Protein AF-A0A0V0GGZ7-F1 (afdb_monomer)

Structure (mmCIF, N/CA/C/O backbone):
data_AF-A0A0V0GGZ7-F1
#
_entry.id   AF-A0A0V0GGZ7-F1
#
loop_
_atom_site.group_PDB
_atom_site.id
_atom_site.type_symbol
_atom_site.label_atom_id
_atom_site.label_alt_id
_atom_site.label_comp_id
_atom_site.label_asym_id
_atom_site.label_entity_id
_atom_site.label_seq_id
_atom_site.pdbx_PDB_ins_code
_atom_site.Cartn_x
_atom_site.Cartn_y
_atom_site.Cartn_z
_atom_site.occupancy
_atom_site.B_iso_or_equiv
_atom_site.auth_seq_id
_atom_site.auth_comp_id
_atom_site.auth_asym_id
_atom_site.auth_atom_id
_atom_site.pdbx_PDB_model_num
ATOM 1 N N . GLN A 1 1 ? 13.902 -1.226 2.430 1.00 56.16 1 GLN A N 1
ATOM 2 C CA . GLN A 1 1 ? 13.890 -0.843 3.851 1.00 56.16 1 GLN A CA 1
ATOM 3 C C . GLN A 1 1 ? 12.778 0.151 4.168 1.00 56.16 1 GLN A C 1
ATOM 5 O O . GLN A 1 1 ? 11.926 -0.194 4.966 1.00 56.16 1 GLN A O 1
ATOM 10 N N . GLN A 1 2 ? 12.706 1.330 3.536 1.00 73.81 2 GLN A N 1
ATOM 11 C CA . GLN A 1 2 ? 11.669 2.325 3.877 1.00 73.81 2 GLN A CA 1
ATOM 12 C C . GLN A 1 2 ? 10.241 1.890 3.468 1.00 73.81 2 GLN A C 1
ATOM 14 O O . GLN A 1 2 ? 9.328 1.917 4.287 1.00 73.81 2 GLN A O 1
ATOM 19 N N . LEU A 1 3 ? 10.071 1.318 2.269 1.00 76.62 3 LEU A N 1
ATOM 20 C CA . LEU A 1 3 ? 8.791 0.726 1.840 1.00 76.62 3 LEU A CA 1
ATOM 21 C C . LEU A 1 3 ? 8.315 -0.468 2.667 1.00 76.62 3 LEU A C 1
ATOM 23 O O . LEU A 1 3 ? 7.113 -0.627 2.836 1.00 76.62 3 LEU A O 1
ATOM 27 N N . GLU A 1 4 ? 9.229 -1.301 3.167 1.00 79.19 4 GLU A N 1
ATOM 28 C CA . GLU A 1 4 ? 8.876 -2.441 4.028 1.00 79.19 4 GLU A CA 1
ATOM 29 C C . GLU A 1 4 ? 8.185 -1.946 5.296 1.00 79.19 4 GLU A C 1
ATOM 31 O O . GLU A 1 4 ? 7.095 -2.404 5.629 1.00 79.19 4 GLU A O 1
ATOM 36 N N . LEU A 1 5 ? 8.766 -0.918 5.918 1.00 84.38 5 LEU A N 1
ATOM 37 C CA . LEU A 1 5 ? 8.191 -0.265 7.084 1.00 84.38 5 LEU A CA 1
ATOM 38 C C . LEU A 1 5 ? 6.812 0.332 6.775 1.00 84.38 5 LEU A C 1
ATOM 40 O O . LEU A 1 5 ? 5.898 0.208 7.586 1.00 84.38 5 LEU A O 1
ATOM 44 N N . TYR A 1 6 ? 6.630 0.953 5.605 1.00 84.88 6 TYR A N 1
ATOM 45 C CA . TYR A 1 6 ? 5.317 1.474 5.225 1.00 84.88 6 TYR A CA 1
ATOM 46 C C . TYR A 1 6 ? 4.290 0.354 5.016 1.00 84.88 6 TYR A C 1
ATOM 48 O O . TYR A 1 6 ? 3.176 0.481 5.508 1.00 84.88 6 TYR A O 1
ATOM 56 N N . VAL A 1 7 ? 4.643 -0.762 4.368 1.00 82.88 7 VAL A N 1
ATOM 57 C CA . VAL A 1 7 ? 3.735 -1.916 4.201 1.00 82.88 7 VAL A CA 1
ATOM 58 C C . VAL A 1 7 ? 3.301 -2.494 5.551 1.00 82.88 7 VAL A C 1
ATOM 60 O O . VAL A 1 7 ? 2.134 -2.864 5.703 1.00 82.88 7 VAL A O 1
ATOM 63 N N . GLU A 1 8 ? 4.202 -2.562 6.533 1.00 85.38 8 GLU A N 1
ATOM 64 C CA . GLU A 1 8 ? 3.841 -2.97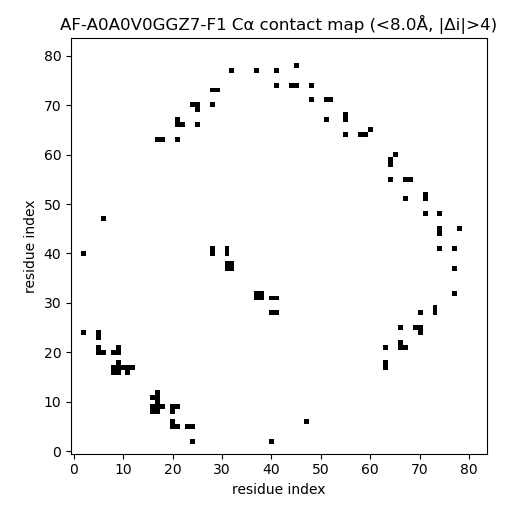5 7.893 1.00 85.38 8 GLU A CA 1
ATOM 65 C C . GLU A 1 8 ? 2.894 -1.966 8.554 1.00 85.38 8 GLU A C 1
ATOM 67 O O . GLU A 1 8 ? 1.868 -2.359 9.101 1.00 85.38 8 GLU A O 1
ATOM 72 N N . ARG A 1 9 ? 3.163 -0.661 8.427 1.00 87.06 9 ARG A N 1
ATOM 73 C CA . ARG A 1 9 ? 2.334 0.382 9.055 1.00 87.06 9 ARG A CA 1
ATOM 74 C C . ARG A 1 9 ? 0.953 0.567 8.435 1.00 87.06 9 ARG A C 1
ATOM 76 O O . ARG A 1 9 ? 0.031 0.966 9.135 1.00 87.06 9 ARG A O 1
ATOM 83 N N . ILE A 1 10 ? 0.781 0.257 7.152 1.00 84.31 10 ILE A N 1
ATOM 84 C CA . ILE A 1 10 ? -0.539 0.263 6.497 1.00 84.31 10 ILE A CA 1
ATOM 85 C C . ILE A 1 10 ? -1.419 -0.882 7.026 1.00 84.31 10 ILE A C 1
ATOM 87 O O . ILE A 1 10 ? -2.641 -0.775 7.011 1.00 84.31 10 ILE A O 1
ATOM 91 N N . GLN A 1 11 ? -0.809 -1.969 7.506 1.00 81.38 11 GLN A N 1
ATOM 92 C CA . GLN A 1 11 ? -1.513 -3.103 8.112 1.00 81.38 11 GLN A CA 1
ATOM 93 C C . GLN A 1 11 ? -1.719 -2.946 9.625 1.00 81.38 11 GLN A C 1
ATOM 95 O O . GLN A 1 11 ? -2.343 -3.809 10.243 1.00 81.38 11 GLN A O 1
ATOM 100 N N . ASP A 1 12 ? -1.206 -1.867 10.220 1.00 84.62 12 ASP A N 1
ATOM 101 C CA . ASP A 1 12 ? -1.379 -1.565 11.638 1.00 84.62 12 ASP A CA 1
ATOM 102 C C . ASP A 1 12 ? -2.849 -1.237 11.954 1.00 84.62 12 ASP A C 1
ATOM 104 O O . ASP A 1 12 ? -3.624 -0.905 11.060 1.00 84.62 12 ASP A O 1
ATOM 108 N N . ALA A 1 13 ? -3.260 -1.333 13.217 1.00 79.44 13 ALA A N 1
ATOM 109 C CA . ALA A 1 13 ? -4.636 -1.037 13.619 1.00 79.44 13 ALA A CA 1
ATOM 110 C C . ALA A 1 13 ? -4.902 0.474 13.750 1.00 79.44 13 ALA A C 1
ATOM 112 O O . ALA A 1 13 ? -6.063 0.887 13.760 1.00 79.44 13 ALA A O 1
ATOM 113 N N . ASP A 1 14 ? -3.847 1.292 13.855 1.00 86.00 14 ASP A N 1
ATOM 114 C CA . ASP A 1 14 ? -3.967 2.736 14.041 1.00 86.00 14 ASP A CA 1
ATOM 115 C C . ASP A 1 14 ? -4.171 3.489 12.705 1.00 86.00 14 ASP A C 1
ATOM 117 O O . ASP A 1 14 ? -3.267 3.527 11.861 1.00 86.00 14 ASP A O 1
ATOM 121 N N . PRO A 1 15 ? -5.327 4.147 12.494 1.00 79.81 15 PRO A N 1
ATOM 122 C CA . PRO A 1 15 ? -5.626 4.839 11.239 1.00 79.81 15 PRO A CA 1
ATOM 123 C C . PRO A 1 15 ? -4.736 6.069 10.996 1.00 79.81 15 PRO A C 1
ATOM 125 O O . PRO A 1 15 ? -4.547 6.473 9.846 1.00 79.81 15 PRO A O 1
ATOM 128 N N . GLY A 1 16 ? -4.166 6.669 12.048 1.00 85.31 16 GLY A N 1
ATOM 129 C CA . GLY A 1 16 ? -3.215 7.773 11.923 1.00 85.31 16 GLY A CA 1
ATOM 130 C C . GLY A 1 16 ? -1.894 7.304 11.316 1.00 85.31 16 GLY A C 1
ATOM 131 O O . GLY A 1 16 ? -1.391 7.910 10.368 1.00 85.31 16 GLY A O 1
ATOM 132 N N . LEU A 1 17 ? -1.372 6.178 11.805 1.00 87.06 17 LEU A N 1
ATOM 133 C CA . LEU A 1 17 ? -0.186 5.518 11.264 1.00 87.06 17 LEU A CA 1
ATOM 134 C C . LEU A 1 17 ? -0.406 5.040 9.828 1.00 87.06 17 LEU A C 1
ATOM 136 O O . LEU A 1 17 ? 0.456 5.274 8.977 1.00 87.06 17 LEU A O 1
ATOM 140 N N . GLN A 1 18 ? -1.561 4.424 9.555 1.00 86.06 18 GLN A N 1
ATOM 141 C CA . GLN A 1 18 ? -1.940 3.990 8.209 1.00 86.06 18 GLN A CA 1
ATOM 142 C C . GLN A 1 18 ? -1.906 5.160 7.226 1.00 86.06 18 GLN A C 1
ATOM 144 O O . GLN A 1 18 ? -1.315 5.040 6.153 1.00 86.06 18 GLN A O 1
ATOM 149 N N . LYS A 1 19 ? -2.485 6.309 7.601 1.00 86.56 19 LYS A N 1
ATOM 150 C CA . LYS A 1 19 ? -2.506 7.508 6.754 1.00 86.56 19 LYS A CA 1
ATOM 151 C C . LYS A 1 19 ? -1.100 7.969 6.389 1.00 86.56 19 LYS A C 1
ATOM 153 O O . LYS A 1 19 ? -0.782 8.096 5.211 1.00 86.56 19 LYS A O 1
ATOM 158 N N . VAL A 1 20 ? -0.251 8.179 7.395 1.00 89.69 20 VAL A N 1
ATOM 159 C CA . VAL A 1 20 ? 1.119 8.678 7.198 1.00 89.69 20 VAL A CA 1
ATOM 160 C C . VAL A 1 20 ? 1.938 7.705 6.348 1.00 89.69 20 VAL A C 1
ATOM 162 O O . VAL A 1 20 ? 2.704 8.129 5.479 1.0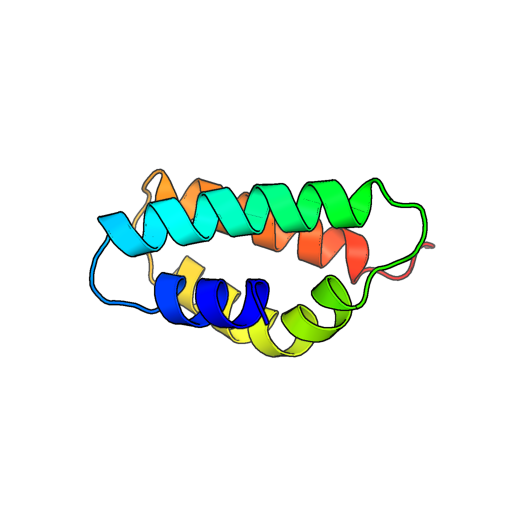0 89.69 20 VAL A O 1
ATOM 165 N N . ALA A 1 21 ? 1.756 6.400 6.565 1.00 89.69 21 ALA A N 1
ATOM 166 C CA . ALA A 1 21 ? 2.428 5.365 5.795 1.00 89.69 21 ALA A CA 1
ATOM 167 C C . ALA A 1 21 ? 1.959 5.325 4.332 1.00 89.69 21 ALA A C 1
ATOM 169 O O . ALA A 1 21 ? 2.798 5.228 3.439 1.00 89.69 21 ALA A O 1
ATOM 170 N N . LEU A 1 22 ? 0.652 5.453 4.077 1.00 87.25 22 LEU A N 1
ATOM 171 C CA . LEU A 1 22 ? 0.091 5.532 2.725 1.00 87.25 22 LEU A CA 1
ATOM 172 C C . LEU A 1 22 ? 0.590 6.771 1.976 1.00 87.25 22 LEU A C 1
ATOM 174 O O . LEU A 1 22 ? 1.050 6.650 0.844 1.00 87.25 22 LEU A O 1
ATOM 178 N N . GLU A 1 23 ? 0.546 7.952 2.596 1.00 89.19 23 GLU A N 1
ATOM 179 C CA . GLU A 1 23 ? 1.005 9.190 1.952 1.00 89.19 23 GLU A CA 1
ATOM 180 C C . GLU A 1 23 ? 2.498 9.131 1.609 1.00 89.19 23 GLU A C 1
ATOM 182 O O . GLU A 1 23 ? 2.894 9.442 0.483 1.00 89.19 23 GLU A O 1
ATOM 187 N N . SER A 1 24 ? 3.319 8.638 2.541 1.00 88.88 24 SER A N 1
ATOM 188 C CA . SER A 1 24 ? 4.759 8.483 2.314 1.00 88.88 24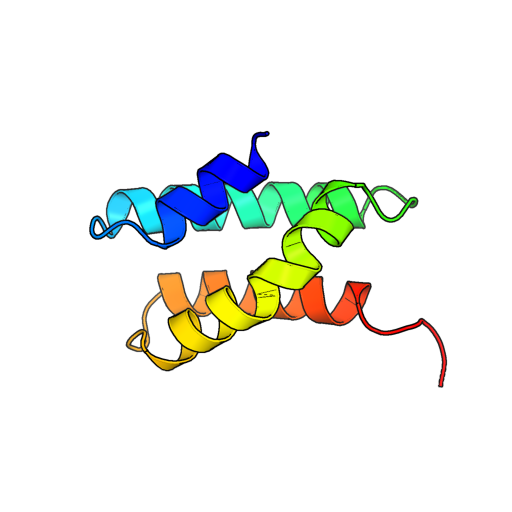 SER A CA 1
ATOM 189 C C . SER A 1 24 ? 5.053 7.443 1.228 1.00 88.88 24 SER A C 1
ATOM 191 O O . SER A 1 24 ? 5.842 7.699 0.319 1.00 88.88 24 SER A O 1
ATOM 193 N N . MET A 1 25 ? 4.375 6.289 1.269 1.00 86.25 25 MET A N 1
ATOM 194 C CA . MET A 1 25 ? 4.510 5.242 0.254 1.00 86.25 25 MET A CA 1
ATOM 195 C C . MET A 1 25 ? 4.125 5.759 -1.133 1.00 86.25 25 MET A C 1
ATOM 197 O O . MET A 1 25 ? 4.843 5.504 -2.098 1.00 86.25 25 MET A O 1
ATOM 201 N N . ARG A 1 26 ? 3.025 6.511 -1.242 1.00 85.31 26 ARG A N 1
ATOM 202 C CA . ARG A 1 26 ? 2.578 7.119 -2.499 1.00 85.31 26 ARG A CA 1
ATOM 203 C C . ARG A 1 26 ? 3.651 8.027 -3.089 1.00 85.31 26 ARG A C 1
ATOM 205 O O . ARG A 1 26 ? 3.984 7.883 -4.263 1.00 85.31 26 ARG A O 1
ATOM 212 N N . GLN A 1 27 ? 4.206 8.933 -2.286 1.00 85.12 27 GLN A N 1
ATOM 213 C CA . GLN A 1 27 ? 5.249 9.859 -2.729 1.00 85.12 27 GLN A CA 1
ATOM 214 C C . GLN A 1 27 ? 6.513 9.115 -3.182 1.00 85.12 27 GLN A C 1
ATOM 216 O O . GLN A 1 27 ? 7.117 9.461 -4.201 1.00 85.12 27 GLN A O 1
ATOM 221 N N . GLU A 1 28 ? 6.893 8.069 -2.452 1.00 83.44 28 GLU A N 1
ATOM 222 C CA . GLU A 1 28 ? 8.072 7.265 -2.758 1.00 83.44 28 GLU A CA 1
ATOM 223 C C . GLU A 1 28 ? 7.891 6.467 -4.056 1.00 83.44 28 GLU A C 1
ATOM 225 O O . GLU A 1 28 ? 8.791 6.464 -4.894 1.00 83.44 28 GLU A O 1
ATOM 230 N N . ILE A 1 29 ? 6.709 5.875 -4.277 1.00 79.69 29 ILE A N 1
ATOM 231 C CA . ILE A 1 29 ? 6.343 5.180 -5.523 1.00 79.69 29 ILE A CA 1
ATOM 232 C C . ILE A 1 29 ? 6.268 6.156 -6.703 1.00 79.69 29 ILE A C 1
ATOM 234 O O . ILE A 1 29 ? 6.768 5.836 -7.783 1.00 79.69 29 ILE A O 1
ATOM 238 N N . GLN A 1 30 ? 5.688 7.348 -6.520 1.00 79.00 30 GLN A N 1
ATOM 239 C CA . GLN A 1 30 ? 5.667 8.377 -7.562 1.00 79.00 30 GLN A CA 1
ATOM 240 C C . GLN A 1 30 ? 7.088 8.751 -7.965 1.00 79.00 30 GLN A C 1
ATOM 242 O O . GLN A 1 30 ? 7.424 8.612 -9.134 1.00 79.00 30 GLN A O 1
ATOM 247 N N . THR A 1 31 ? 7.935 9.119 -6.997 1.00 78.56 31 THR A N 1
ATOM 248 C CA . THR A 1 31 ? 9.352 9.476 -7.207 1.00 78.56 31 THR A CA 1
ATOM 249 C C . THR A 1 31 ? 10.118 8.358 -7.917 1.00 78.56 31 THR A C 1
ATOM 251 O O . THR A 1 31 ? 10.883 8.602 -8.853 1.00 78.56 31 THR A O 1
ATOM 254 N N . ALA A 1 32 ? 9.865 7.116 -7.504 1.00 74.94 32 ALA A N 1
ATOM 255 C CA . ALA A 1 32 ? 10.369 5.915 -8.150 1.00 74.94 32 ALA A CA 1
ATOM 256 C C . ALA A 1 32 ? 9.932 5.807 -9.622 1.00 74.94 32 ALA A C 1
ATOM 258 O O . ALA A 1 32 ? 10.734 5.434 -10.469 1.00 74.94 32 ALA A O 1
ATOM 259 N N . THR A 1 33 ? 8.686 6.149 -9.938 1.00 69.69 33 THR A N 1
ATOM 260 C CA . THR A 1 33 ? 8.135 6.061 -11.298 1.00 69.69 33 THR A CA 1
ATOM 261 C C . THR A 1 33 ? 8.696 7.149 -12.224 1.00 69.69 33 THR A C 1
ATOM 263 O O . THR A 1 33 ? 8.908 6.886 -13.403 1.00 69.69 33 THR A O 1
ATOM 266 N N . ILE A 1 34 ? 8.992 8.353 -11.709 1.00 70.25 34 ILE A N 1
ATOM 267 C CA . ILE A 1 34 ? 9.599 9.447 -12.507 1.00 70.25 34 ILE A CA 1
ATOM 268 C C . ILE A 1 34 ? 11.056 9.140 -12.871 1.00 70.25 34 ILE A C 1
ATOM 270 O O . ILE A 1 34 ? 11.575 9.604 -13.887 1.00 70.25 34 ILE A O 1
ATOM 274 N N . SER A 1 35 ? 11.738 8.357 -12.036 1.00 62.56 35 SER A N 1
ATOM 275 C CA . SER A 1 35 ? 13.067 7.854 -12.356 1.00 62.56 35 SER A CA 1
ATOM 276 C C . SER A 1 35 ? 12.920 6.794 -13.448 1.00 62.56 35 SER A C 1
ATOM 278 O O . SER A 1 35 ? 12.407 5.716 -13.181 1.00 62.56 35 SER A O 1
ATOM 280 N N . MET A 1 36 ? 13.378 7.089 -14.671 1.00 60.81 36 MET A N 1
ATOM 281 C CA . MET A 1 36 ? 13.260 6.289 -15.916 1.00 60.81 36 MET A CA 1
ATOM 282 C C . MET A 1 36 ? 13.710 4.809 -15.834 1.00 60.81 36 MET A C 1
ATOM 284 O O . MET A 1 36 ? 13.673 4.075 -16.816 1.00 60.81 36 MET A O 1
ATOM 288 N N . THR A 1 37 ? 14.160 4.347 -14.675 1.00 62.06 37 THR A N 1
ATOM 289 C CA . THR A 1 37 ? 14.525 2.965 -14.387 1.00 62.06 37 THR A CA 1
ATOM 290 C C . THR A 1 37 ? 13.533 2.398 -13.391 1.00 62.06 37 THR A C 1
ATOM 292 O O . THR A 1 37 ? 13.493 2.899 -12.272 1.00 62.06 37 THR A O 1
ATOM 295 N N . VAL A 1 38 ? 12.813 1.327 -13.744 1.00 58.69 38 VAL A N 1
ATOM 296 C CA . VAL A 1 38 ? 11.917 0.589 -12.832 1.00 58.69 38 VAL A CA 1
ATOM 297 C C . VAL A 1 38 ? 12.665 0.273 -11.533 1.00 58.69 38 VAL A C 1
ATOM 299 O O . VAL A 1 38 ? 13.526 -0.619 -11.517 1.00 58.69 38 VAL A O 1
ATOM 302 N N . PRO A 1 39 ? 12.392 0.989 -10.432 1.00 62.56 39 PRO A N 1
ATOM 303 C CA . PRO A 1 39 ? 13.279 0.913 -9.294 1.00 62.56 39 PRO A CA 1
ATOM 304 C C . PRO A 1 39 ? 12.916 -0.288 -8.421 1.00 62.56 39 PRO A C 1
ATOM 306 O O . PRO A 1 39 ? 11.758 -0.680 -8.279 1.00 62.56 39 PRO A O 1
ATOM 309 N N . LYS A 1 40 ? 13.949 -0.880 -7.813 1.00 65.75 40 LYS A N 1
ATOM 310 C CA . LYS A 1 40 ? 13.910 -1.920 -6.764 1.00 65.75 40 LYS A CA 1
ATOM 311 C C . LYS A 1 40 ? 12.659 -1.901 -5.848 1.00 65.75 40 LYS A C 1
ATOM 313 O O . LYS A 1 40 ? 12.100 -2.979 -5.640 1.00 65.75 40 LYS A O 1
ATOM 318 N N . PRO A 1 41 ? 12.186 -0.744 -5.341 1.00 67.69 41 PRO A N 1
ATOM 319 C CA . PRO A 1 41 ? 10.894 -0.588 -4.660 1.00 67.69 41 PRO A CA 1
ATOM 320 C C . PRO A 1 41 ? 9.677 -1.251 -5.338 1.00 67.69 41 PRO A C 1
ATOM 322 O O . PRO A 1 41 ? 8.939 -1.976 -4.676 1.00 67.69 41 PRO A O 1
ATOM 325 N N . LEU A 1 42 ? 9.478 -1.085 -6.650 1.00 70.56 42 LEU A N 1
ATOM 326 C CA . LEU A 1 42 ? 8.320 -1.645 -7.366 1.00 70.56 42 LEU A CA 1
ATOM 327 C C . LEU A 1 42 ? 8.365 -3.174 -7.431 1.00 70.56 42 LEU A C 1
ATOM 329 O O . LEU A 1 42 ? 7.351 -3.841 -7.238 1.00 70.56 42 LEU A O 1
ATOM 333 N N . LYS A 1 43 ? 9.559 -3.747 -7.643 1.00 72.19 43 LYS A N 1
ATOM 334 C CA . LYS A 1 43 ? 9.760 -5.206 -7.603 1.00 72.19 43 LYS A CA 1
ATOM 335 C C . LYS A 1 43 ? 9.419 -5.786 -6.232 1.00 72.19 43 LYS A C 1
ATOM 337 O O . LYS A 1 43 ? 8.884 -6.888 -6.168 1.00 72.19 43 LYS A O 1
ATOM 342 N N . PHE A 1 44 ? 9.707 -5.040 -5.168 1.00 76.44 44 PHE A N 1
ATOM 343 C CA . PHE A 1 44 ? 9.408 -5.450 -3.801 1.00 76.44 44 PHE A CA 1
ATOM 344 C C . PHE A 1 44 ? 7.906 -5.427 -3.507 1.00 76.44 44 PHE A C 1
ATOM 346 O O . PHE A 1 44 ? 7.397 -6.321 -2.845 1.00 76.44 44 PHE A O 1
ATOM 353 N N . LEU A 1 45 ? 7.175 -4.449 -4.044 1.00 77.00 45 LEU A N 1
ATOM 354 C CA . LEU A 1 45 ? 5.732 -4.328 -3.833 1.00 77.00 45 LEU A CA 1
ATOM 355 C C . LEU A 1 45 ? 4.903 -5.343 -4.637 1.00 77.00 45 LEU A C 1
ATOM 357 O O . LEU A 1 45 ? 3.764 -5.607 -4.259 1.00 77.00 45 LEU A O 1
ATOM 361 N N . ARG A 1 46 ? 5.461 -5.973 -5.683 1.00 77.62 46 ARG A N 1
ATOM 362 C CA . ARG A 1 46 ? 4.772 -7.016 -6.474 1.00 77.62 46 ARG A CA 1
ATOM 363 C C . ARG A 1 46 ? 4.125 -8.124 -5.621 1.00 77.62 46 ARG A C 1
ATOM 365 O O . ARG A 1 46 ? 2.929 -8.347 -5.787 1.00 77.62 46 ARG A O 1
ATOM 372 N N . PRO A 1 47 ? 4.844 -8.822 -4.716 1.00 82.38 47 PRO A N 1
ATOM 373 C CA . PRO A 1 47 ? 4.233 -9.831 -3.847 1.00 82.38 47 PRO A CA 1
ATOM 374 C C . PRO A 1 47 ? 3.239 -9.243 -2.833 1.00 82.38 47 PRO A C 1
ATOM 376 O O . PRO A 1 47 ? 2.286 -9.919 -2.453 1.00 82.38 47 PRO A O 1
ATOM 379 N N . HIS A 1 48 ? 3.415 -7.983 -2.419 1.00 82.56 48 HIS A N 1
ATOM 380 C CA . HIS A 1 48 ? 2.521 -7.315 -1.468 1.00 82.56 48 HIS A CA 1
ATOM 381 C C . HIS A 1 48 ? 1.245 -6.759 -2.111 1.00 82.56 48 HIS A C 1
ATOM 383 O O . HIS A 1 48 ? 0.260 -6.553 -1.405 1.00 82.56 48 HIS A O 1
ATOM 389 N N . TYR A 1 49 ? 1.218 -6.573 -3.435 1.00 83.81 49 TYR A N 1
ATOM 390 C CA . TYR A 1 49 ? 0.061 -6.068 -4.177 1.00 83.81 49 TYR A CA 1
ATOM 391 C C . TYR A 1 49 ? -1.219 -6.857 -3.870 1.00 83.81 49 TYR A C 1
ATOM 393 O O . TYR A 1 49 ? -2.268 -6.270 -3.617 1.00 83.81 49 TYR A O 1
ATOM 401 N N . GLY A 1 50 ? -1.134 -8.191 -3.820 1.00 85.06 50 GLY A N 1
ATOM 402 C CA . GLY A 1 50 ? -2.282 -9.042 -3.495 1.00 85.06 50 GLY A CA 1
ATOM 403 C C . GLY A 1 50 ? -2.825 -8.807 -2.081 1.00 85.06 50 GLY A C 1
ATOM 404 O O . GLY A 1 50 ? -4.040 -8.795 -1.880 1.00 85.06 50 GLY A O 1
ATOM 405 N N . THR A 1 51 ? -1.940 -8.577 -1.108 1.00 85.50 51 THR A N 1
ATOM 406 C CA . THR A 1 51 ? -2.316 -8.260 0.278 1.00 85.50 51 THR A CA 1
ATOM 407 C C . THR A 1 51 ? -2.936 -6.870 0.374 1.00 85.50 51 THR A C 1
ATOM 409 O O . THR A 1 51 ? -4.009 -6.724 0.954 1.00 85.50 51 THR A O 1
ATOM 412 N N . LEU A 1 52 ? -2.314 -5.870 -0.259 1.00 84.75 52 LEU A N 1
ATOM 413 C CA . LEU A 1 52 ? -2.804 -4.490 -0.306 1.00 84.75 52 LEU A CA 1
ATOM 414 C C . LEU A 1 52 ? -4.177 -4.401 -0.985 1.00 84.75 52 LEU A C 1
ATOM 416 O O . LEU A 1 52 ? -5.064 -3.716 -0.486 1.00 84.75 52 LEU A O 1
ATOM 420 N N . LYS A 1 53 ? -4.399 -5.157 -2.067 1.00 86.88 53 LYS A N 1
ATOM 421 C CA . LYS A 1 53 ? -5.699 -5.244 -2.743 1.00 86.88 53 LYS A CA 1
ATOM 422 C C . LYS A 1 53 ? -6.780 -5.848 -1.840 1.00 86.88 53 LYS A C 1
ATOM 424 O O . LYS A 1 53 ? -7.85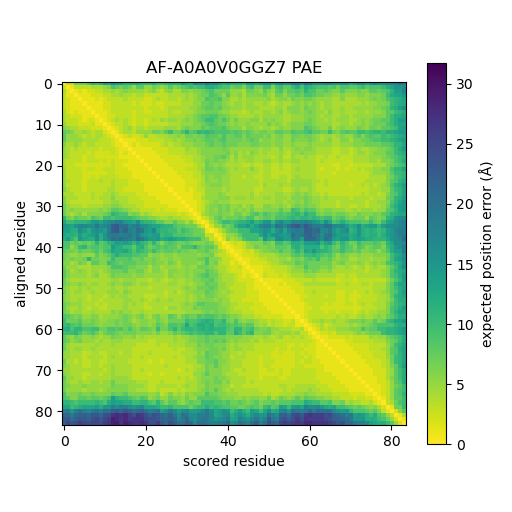6 -5.277 -1.716 1.00 86.88 53 LYS A O 1
ATOM 429 N N . LYS A 1 54 ? -6.493 -6.958 -1.152 1.00 87.62 54 LYS A N 1
ATOM 430 C CA . LYS A 1 54 ? -7.443 -7.546 -0.187 1.00 87.62 54 LYS A CA 1
ATOM 431 C C . LYS A 1 54 ? -7.751 -6.599 0.972 1.00 87.62 54 LYS A C 1
ATOM 433 O O . LYS A 1 54 ? -8.864 -6.605 1.489 1.00 87.6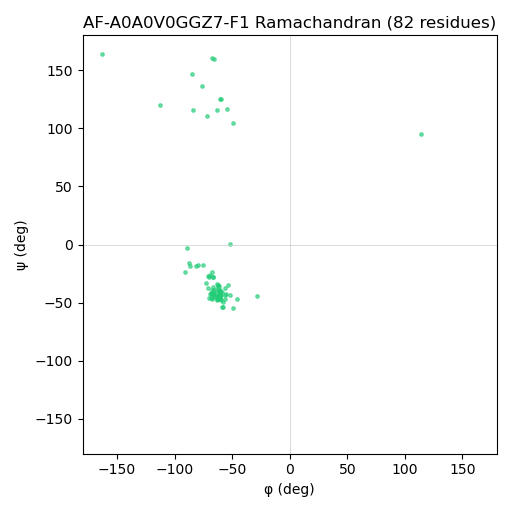2 54 LYS A O 1
ATOM 438 N N . PHE A 1 55 ? -6.761 -5.822 1.406 1.00 84.75 55 PHE A N 1
ATOM 439 C CA . PHE A 1 55 ? -6.937 -4.823 2.453 1.00 84.75 55 PHE A CA 1
ATOM 440 C C . PHE A 1 55 ? -7.832 -3.670 1.979 1.00 84.75 55 PHE A C 1
ATOM 442 O O . PHE A 1 55 ? -8.775 -3.306 2.676 1.00 84.75 55 PHE A O 1
ATOM 449 N N . TYR A 1 56 ? -7.622 -3.198 0.748 1.00 87.06 56 TYR A N 1
ATOM 450 C CA . TYR A 1 56 ? -8.487 -2.227 0.078 1.00 87.06 56 TYR A CA 1
ATOM 451 C C . TYR A 1 56 ? -9.951 -2.690 -0.002 1.00 87.06 56 TYR A C 1
ATOM 453 O O . TYR A 1 56 ? -10.854 -1.912 0.292 1.00 87.06 56 TYR A O 1
ATOM 461 N N . GLU A 1 57 ? -10.200 -3.959 -0.346 1.00 87.19 57 GLU A N 1
ATOM 462 C CA . GLU A 1 57 ? -11.561 -4.519 -0.435 1.00 87.19 57 GLU A CA 1
ATOM 463 C C . GLU A 1 57 ? -12.277 -4.600 0.921 1.00 87.19 57 GLU A C 1
ATOM 465 O O . GLU A 1 57 ? -13.504 -4.535 0.979 1.00 87.19 57 GLU A O 1
ATOM 470 N N . LYS A 1 58 ? -11.523 -4.734 2.018 1.00 85.38 58 LYS A N 1
ATOM 471 C CA . LYS A 1 58 ? -12.065 -4.768 3.384 1.00 85.38 58 LYS A CA 1
ATOM 472 C C . LYS A 1 58 ? -12.240 -3.379 3.996 1.00 85.38 58 LYS A C 1
ATOM 474 O O . LYS A 1 58 ? -12.957 -3.252 4.988 1.00 85.38 58 LYS A O 1
ATOM 479 N N . MET A 1 59 ? -11.575 -2.362 3.451 1.00 81.19 59 MET A N 1
ATOM 480 C CA . MET A 1 59 ? -11.646 -1.001 3.970 1.00 81.19 59 MET A CA 1
ATOM 481 C C . MET A 1 59 ? -12.969 -0.319 3.578 1.00 81.19 59 MET A C 1
ATOM 483 O O . MET A 1 59 ? -13.392 -0.392 2.415 1.00 81.19 59 MET A O 1
ATOM 487 N N . PRO A 1 60 ? -13.619 0.390 4.520 1.00 83.12 60 PRO A N 1
ATOM 488 C CA . PRO A 1 60 ? -14.746 1.253 4.199 1.00 83.12 60 PRO A CA 1
ATOM 489 C C . PRO A 1 60 ? -14.296 2.426 3.321 1.00 83.12 60 PRO A C 1
ATOM 491 O O . PRO A 1 60 ? -13.113 2.768 3.259 1.00 83.12 60 PRO A O 1
ATOM 494 N N . ASP A 1 61 ? -15.250 3.040 2.625 1.00 82.12 61 ASP A N 1
ATOM 495 C CA . ASP A 1 61 ? -14.978 4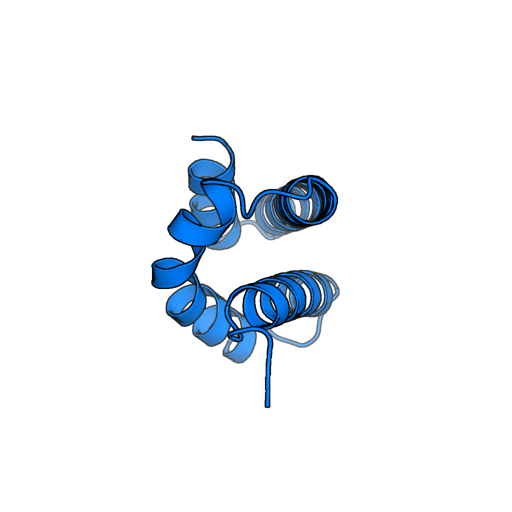.227 1.816 1.00 82.12 61 ASP A CA 1
ATOM 496 C C . ASP A 1 61 ? -14.517 5.387 2.705 1.00 82.12 61 ASP A C 1
ATOM 498 O O . ASP A 1 61 ? -15.218 5.816 3.620 1.00 82.12 61 ASP A O 1
ATOM 502 N N . SER A 1 62 ? -13.271 5.815 2.509 1.00 85.50 62 SER A N 1
ATOM 503 C CA . SER A 1 62 ? -12.560 6.803 3.326 1.00 85.50 62 SER A CA 1
ATOM 504 C C . SER A 1 62 ? -11.346 7.319 2.552 1.00 85.50 62 SER A C 1
ATOM 506 O O . SER A 1 62 ? -10.882 6.662 1.619 1.00 85.50 62 SER A O 1
ATOM 508 N N . ASP A 1 63 ? -10.755 8.438 2.975 1.00 85.56 63 ASP A N 1
ATOM 509 C CA . ASP A 1 63 ? -9.546 8.998 2.348 1.00 85.56 63 ASP A CA 1
ATOM 510 C C . ASP A 1 63 ? -8.392 7.983 2.243 1.00 85.56 63 ASP A C 1
ATOM 512 O O . ASP A 1 63 ? -7.666 7.952 1.249 1.00 85.56 63 ASP A O 1
ATOM 516 N N . LEU A 1 64 ? -8.263 7.090 3.233 1.00 84.56 64 LEU A N 1
ATOM 517 C CA . LEU A 1 64 ? -7.285 5.993 3.238 1.00 84.56 64 LEU A CA 1
ATOM 518 C C . LEU A 1 64 ? -7.483 5.027 2.066 1.00 84.56 64 LEU A C 1
ATOM 520 O O . LEU A 1 64 ? -6.517 4.596 1.439 1.00 84.56 64 LEU A O 1
ATOM 524 N N . LYS A 1 65 ? -8.740 4.714 1.742 1.00 87.69 65 LYS A N 1
ATOM 525 C CA . LYS A 1 65 ? -9.092 3.833 0.630 1.00 87.69 65 LYS A CA 1
ATOM 526 C C . LYS A 1 65 ? -8.723 4.480 -0.702 1.00 87.69 65 LYS A C 1
ATOM 528 O O . LYS A 1 65 ? -8.149 3.812 -1.558 1.00 87.69 65 LYS A O 1
ATOM 533 N N . THR A 1 66 ? -8.965 5.782 -0.854 1.00 88.88 66 THR A N 1
ATOM 534 C CA . THR A 1 66 ? -8.550 6.552 -2.038 1.00 88.88 66 THR A CA 1
ATOM 535 C C . THR A 1 66 ? -7.028 6.578 -2.195 1.00 88.88 66 THR A C 1
ATOM 537 O O . THR A 1 66 ? -6.522 6.335 -3.289 1.00 88.88 66 THR A O 1
ATOM 540 N N . LEU A 1 67 ? -6.283 6.802 -1.107 1.00 87.25 67 LEU A N 1
ATOM 541 C CA . LEU A 1 67 ? -4.815 6.761 -1.118 1.00 87.25 67 LEU A CA 1
ATOM 542 C C . LEU A 1 67 ? -4.282 5.382 -1.528 1.00 87.25 67 LEU A C 1
ATOM 544 O O . LEU A 1 67 ? -3.381 5.280 -2.359 1.00 87.25 67 LEU A O 1
ATOM 548 N N . LEU A 1 68 ? -4.862 4.316 -0.975 1.00 87.50 68 LEU A N 1
ATOM 549 C CA . LEU A 1 68 ? -4.480 2.949 -1.309 1.00 87.50 68 LEU A CA 1
ATOM 550 C C . LEU A 1 68 ? -4.838 2.591 -2.762 1.00 87.50 68 LEU A C 1
ATOM 552 O O . LEU A 1 68 ? -4.054 1.913 -3.424 1.00 87.50 68 LEU A O 1
ATOM 556 N N . ALA A 1 69 ? -5.968 3.079 -3.286 1.00 89.25 69 ALA A N 1
ATOM 557 C CA . ALA A 1 69 ? -6.334 2.919 -4.696 1.00 89.25 69 ALA A CA 1
ATOM 558 C C . ALA A 1 69 ? -5.319 3.575 -5.639 1.00 89.25 69 ALA A C 1
ATOM 560 O O . ALA A 1 69 ? -4.935 2.964 -6.634 1.00 89.25 69 ALA A O 1
ATOM 561 N N . ASP A 1 70 ? -4.862 4.790 -5.324 1.00 87.31 70 ASP A N 1
ATOM 562 C CA . ASP A 1 70 ? -3.854 5.505 -6.116 1.00 87.31 70 ASP A CA 1
ATOM 563 C C . ASP A 1 70 ? -2.539 4.711 -6.174 1.00 87.31 70 ASP A C 1
ATOM 565 O O . ASP A 1 70 ? -2.014 4.445 -7.256 1.00 87.31 70 ASP A O 1
ATOM 569 N N . ILE A 1 71 ? -2.083 4.202 -5.024 1.00 85.69 71 ILE A N 1
ATOM 570 C CA . ILE A 1 71 ? -0.904 3.330 -4.924 1.00 85.69 71 ILE A CA 1
ATOM 571 C C . ILE A 1 71 ? -1.077 2.053 -5.758 1.00 85.69 71 ILE A C 1
ATOM 573 O O . ILE A 1 71 ? -0.184 1.692 -6.526 1.00 85.69 71 ILE A O 1
ATOM 577 N N . LEU A 1 72 ? -2.220 1.368 -5.633 1.00 86.69 72 LEU A N 1
ATOM 578 C CA . LEU A 1 72 ? -2.523 0.154 -6.399 1.00 86.69 72 LEU A CA 1
ATOM 579 C C . LEU A 1 72 ? -2.579 0.429 -7.907 1.00 86.69 72 LEU A C 1
ATOM 581 O O . LEU A 1 72 ? -2.148 -0.418 -8.687 1.00 86.69 72 LEU A O 1
ATOM 585 N N . SER A 1 73 ? -3.073 1.596 -8.319 1.00 85.62 73 SER A N 1
ATOM 586 C CA . SER A 1 73 ? -3.138 2.005 -9.724 1.00 85.62 73 SER A CA 1
ATOM 587 C C . SER A 1 73 ? -1.742 2.226 -10.310 1.00 85.62 73 SER A C 1
ATOM 589 O O . SER A 1 73 ? -1.416 1.666 -11.355 1.00 85.62 73 SER A O 1
ATOM 591 N N . VAL A 1 74 ? -0.864 2.946 -9.601 1.00 80.44 74 VAL A N 1
ATOM 592 C CA . VAL A 1 74 ? 0.530 3.159 -10.037 1.00 80.44 74 VAL A CA 1
ATOM 593 C C . VAL A 1 74 ? 1.321 1.847 -10.042 1.00 80.44 74 VAL A C 1
ATOM 595 O O . VAL A 1 74 ? 2.083 1.567 -10.970 1.00 80.44 74 VAL A O 1
ATOM 598 N N . LEU A 1 75 ? 1.103 0.986 -9.046 1.00 79.56 75 LEU A N 1
ATOM 599 C CA . LEU A 1 75 ? 1.669 -0.361 -9.043 1.00 79.56 75 LEU A CA 1
ATOM 600 C C . LEU A 1 75 ? 1.184 -1.178 -10.242 1.00 79.56 75 LEU A C 1
ATOM 602 O O . LEU A 1 75 ? 1.997 -1.816 -10.897 1.00 79.56 75 LEU A O 1
ATOM 606 N N . ALA A 1 76 ? -0.106 -1.129 -10.574 1.00 81.50 76 ALA A N 1
ATOM 607 C CA . ALA A 1 76 ? -0.639 -1.821 -11.743 1.00 81.50 76 ALA A CA 1
ATOM 608 C C . ALA A 1 76 ? -0.024 -1.286 -13.047 1.00 81.50 76 ALA A C 1
ATOM 610 O O . ALA A 1 76 ? 0.464 -2.082 -13.841 1.00 81.50 76 ALA A O 1
ATOM 611 N N . LEU A 1 77 ? 0.052 0.038 -13.223 1.00 78.12 77 LEU A N 1
ATOM 612 C CA . LEU A 1 77 ? 0.660 0.691 -14.393 1.00 78.12 77 LEU A CA 1
ATOM 613 C C . LEU A 1 77 ? 2.113 0.263 -14.628 1.00 78.12 77 LEU A C 1
ATOM 615 O O . LEU A 1 77 ? 2.5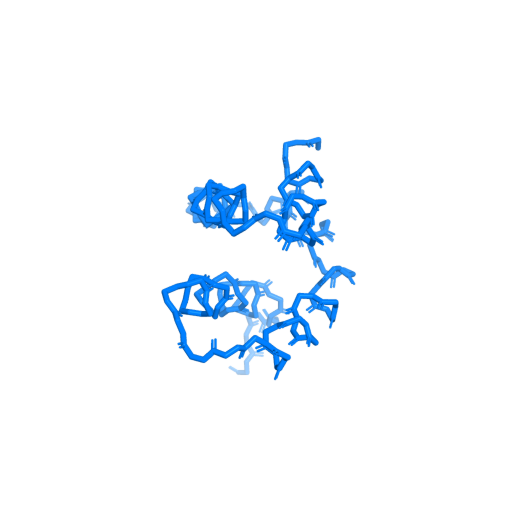31 0.089 -15.764 1.00 78.12 77 LEU A O 1
ATOM 619 N N . THR A 1 78 ? 2.873 0.060 -13.555 1.00 71.50 78 THR A N 1
ATOM 620 C CA . THR A 1 78 ? 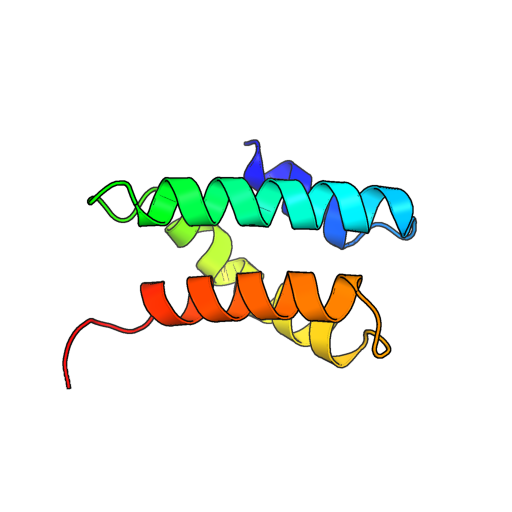4.281 -0.366 -13.630 1.00 71.50 78 THR A CA 1
ATOM 621 C C . THR A 1 78 ? 4.468 -1.887 -13.683 1.00 71.50 78 THR A C 1
ATOM 623 O O . THR A 1 78 ? 5.559 -2.381 -13.986 1.00 71.50 78 THR A O 1
ATOM 626 N N . MET A 1 79 ? 3.432 -2.657 -13.340 1.00 69.31 79 MET A N 1
ATOM 627 C CA . MET A 1 79 ? 3.420 -4.118 -13.439 1.00 69.31 79 MET A CA 1
ATOM 628 C C . MET A 1 79 ? 2.886 -4.609 -14.782 1.00 69.31 79 MET A C 1
ATOM 630 O O . MET A 1 79 ? 3.258 -5.714 -15.183 1.00 69.31 79 MET A O 1
ATOM 634 N N . SER A 1 80 ? 2.076 -3.805 -15.471 1.00 61.31 80 SER A N 1
ATOM 635 C CA . SER A 1 80 ? 1.703 -4.034 -16.860 1.00 61.31 80 SER A CA 1
ATOM 636 C C . SER A 1 80 ? 2.965 -4.023 -17.727 1.00 61.31 80 SER A C 1
ATOM 638 O O . SER A 1 80 ? 3.735 -3.062 -17.657 1.00 61.31 80 SER A O 1
ATOM 640 N N . PRO A 1 81 ? 3.235 -5.078 -18.518 1.00 50.84 81 PRO A N 1
ATOM 641 C CA . PRO A 1 81 ? 4.229 -4.970 -19.571 1.00 50.84 81 PRO A CA 1
ATOM 642 C C . PRO A 1 81 ? 3.761 -3.864 -20.518 1.00 50.84 81 PRO A C 1
ATOM 644 O O . PRO A 1 81 ? 2.617 -3.862 -20.965 1.00 50.84 81 PRO A O 1
ATOM 647 N N . GLU A 1 82 ? 4.623 -2.884 -20.754 1.00 44.59 82 GLU A N 1
ATOM 648 C CA . GLU A 1 82 ? 4.422 -1.894 -21.802 1.00 44.59 82 GLU A CA 1
ATOM 649 C C . GLU A 1 82 ? 4.217 -2.649 -23.130 1.00 44.59 82 GLU A C 1
ATOM 651 O O . GLU A 1 82 ? 5.104 -3.391 -23.554 1.00 44.59 82 GLU A O 1
ATOM 656 N N . GLY A 1 83 ? 3.033 -2.512 -23.734 1.00 45.03 83 GLY A N 1
ATOM 657 C CA . GLY A 1 83 ? 2.724 -3.020 -25.073 1.00 45.03 83 GLY A CA 1
ATOM 658 C C . GLY A 1 83 ? 1.677 -4.133 -25.119 1.00 45.03 83 GLY A C 1
ATOM 659 O O . GLY A 1 83 ? 2.006 -5.316 -25.025 1.00 45.03 83 GLY A O 1
ATOM 660 N N . GLU A 1 84 ? 0.428 -3.734 -25.357 1.00 35.91 84 GLU A N 1
ATOM 661 C CA . GLU A 1 84 ? -0.337 -4.325 -26.463 1.00 35.91 84 GLU A CA 1
ATOM 662 C C . GLU A 1 84 ? -0.098 -3.463 -27.711 1.00 35.91 84 GLU A C 1
ATOM 664 O O . GLU A 1 84 ? 0.056 -2.228 -27.532 1.00 35.91 84 GLU A O 1
#

Secondary structure (DSSP, 8-state):
-HHHHHHHHHTSS-HHHHHHHHHHHHHHHHHHHHSSS--HHHHHHHHHHHHHHHHHHHS-SSHHHHHHHHHHHHHHHHHSPS--

Sequence (84 aa):
QQLELYVERIQDADPGLQKVALESMRQEIQTATISMTVPKPLKFLRPHYGTLKKFYEKMPDSDLKTLLADILSVLALTMSPEGE

Radius of gyration: 12.44 Å; Cα contacts (8 Å, |Δi|>4): 59; chains: 1; bounding box: 30×20×40 Å

Nearest PDB structures (foldseek):
  8amz-assembly1_Z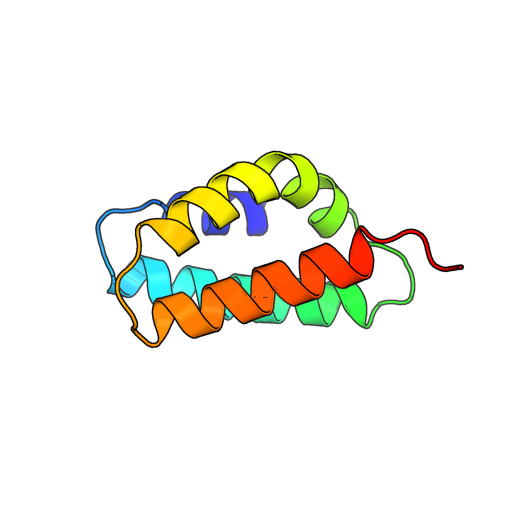  TM=8.970E-01  e=2.272E-07  Spinacia oleracea
  8dgj-assembly1_A  TM=5.846E-01  e=5.022E+00  Drosophila melanogaster
  7zpk-assembly1_A  TM=5.330E-01  e=9.559E+00  Mus musculus

Solvent-accessible surface area (backbone atoms only — not comparable to full-atom values): 4908 Å² total; per-residue (Å²): 110,71,63,57,55,26,60,53,31,52,71,45,91,49,68,69,52,20,45,57,23,45,56,51,47,41,53,53,54,49,55,37,64,72,43,94,54,93,39,72,70,60,69,62,43,56,79,47,46,65,56,54,52,55,50,50,74,72,47,66,96,47,74,63,43,56,52,50,49,52,44,51,50,55,50,48,65,72,65,47,73,89,74,133

Foldseek 3Di:
DLLVVLLVQCVDPDVVSVVVSLVVLLVVLVVCVVPPDNDPSLVVCVVVLVVLVVVLVVDDDDPSNVSSVSSSVSSVVSVDDPDD

Organism: Solanum chacoense (NCBI:txid4108)

InterPro domains:
  IPR040892 RPN1, N-terminal [PF17781] (3-83)

Mean predicted aligned error: 6.24 Å

pLDDT: mean 78.7, std 11.25, range [35.91, 89.69]